Protein AF-A0A919ZCT6-F1 (afdb_monomer_lite)

Foldseek 3Di:
DDQDPVNVVVLVVVQVCCVVVVPPVCNVVSVVVVVVVVVVDPDDDDDPVVVVVVVVVVVVVVVVVVVVVVVVVVVVVVVVVVVDDDPDD

Structure (mmCIF, N/CA/C/O backbone):
data_AF-A0A919ZCT6-F1
#
_entry.id   AF-A0A919ZCT6-F1
#
loop_
_atom_site.group_PDB
_atom_site.id
_atom_site.type_symbol
_atom_site.label_atom_id
_atom_site.label_alt_id
_atom_site.label_comp_id
_atom_site.label_asym_id
_atom_site.label_entity_id
_atom_site.label_seq_id
_atom_site.pdbx_PDB_ins_code
_atom_site.Cartn_x
_atom_site.Cartn_y
_atom_site.Cartn_z
_atom_site.occupancy
_atom_site.B_iso_or_equiv
_atom_site.auth_seq_id
_atom_site.auth_comp_id
_atom_site.auth_asym_id
_atom_site.auth_atom_id
_atom_site.pdbx_PDB_model_num
ATOM 1 N N . MET A 1 1 ? 6.672 -1.143 21.965 1.00 60.84 1 MET A N 1
ATOM 2 C CA . MET A 1 1 ? 5.777 0.035 22.044 1.00 60.84 1 MET A CA 1
ATOM 3 C C . MET A 1 1 ? 4.439 -0.364 21.440 1.00 60.84 1 MET A C 1
ATOM 5 O O . MET A 1 1 ? 4.462 -1.124 20.482 1.00 60.84 1 MET A O 1
ATOM 9 N N . LYS A 1 2 ? 3.303 0.059 22.006 1.00 69.88 2 LYS A N 1
ATOM 10 C CA . LYS A 1 2 ? 1.986 -0.153 21.381 1.00 69.88 2 LYS A CA 1
ATOM 11 C C . LYS A 1 2 ? 1.628 1.100 20.584 1.00 69.88 2 LYS A C 1
ATOM 13 O O . LYS A 1 2 ? 1.788 2.191 21.123 1.00 69.88 2 LYS A O 1
ATOM 18 N N . VAL A 1 3 ? 1.187 0.938 19.339 1.00 73.75 3 VAL A N 1
ATOM 19 C CA . VAL A 1 3 ? 0.647 2.041 18.532 1.00 73.75 3 VAL A CA 1
ATOM 20 C C . VAL A 1 3 ? -0.827 2.202 18.889 1.00 73.75 3 VAL A C 1
ATOM 22 O O . VAL A 1 3 ? -1.558 1.214 18.950 1.00 73.75 3 VAL A O 1
ATOM 25 N N . THR A 1 4 ? -1.252 3.419 19.203 1.00 84.88 4 THR A N 1
ATOM 26 C CA . THR A 1 4 ? -2.637 3.718 19.583 1.00 84.88 4 THR A CA 1
ATOM 27 C C . THR A 1 4 ? -3.498 4.016 18.356 1.00 84.88 4 THR A C 1
ATOM 29 O O . THR A 1 4 ? -2.988 4.391 17.302 1.00 84.88 4 THR A O 1
ATOM 32 N N . GLN A 1 5 ? -4.822 3.921 18.510 1.00 79.19 5 GLN A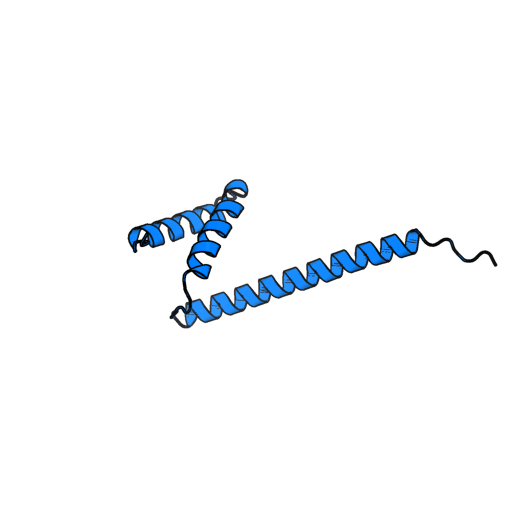 N 1
ATOM 33 C CA . GLN A 1 5 ? -5.785 4.303 17.471 1.00 79.19 5 GLN A CA 1
ATOM 34 C C . GLN A 1 5 ? -5.561 5.742 16.972 1.00 79.19 5 GLN A C 1
ATOM 36 O O . GLN A 1 5 ? -5.519 5.986 15.772 1.00 79.19 5 GLN A O 1
ATOM 41 N N . GLN A 1 6 ? -5.300 6.676 17.890 1.00 83.56 6 GLN A N 1
ATOM 42 C CA . GLN A 1 6 ? -4.995 8.071 17.562 1.00 83.56 6 GLN A CA 1
ATOM 43 C C . GLN A 1 6 ? -3.723 8.212 16.706 1.00 83.56 6 GLN A C 1
ATOM 45 O O . GLN A 1 6 ? -3.642 9.072 15.832 1.00 83.56 6 GLN A O 1
ATOM 50 N N . GLN A 1 7 ? -2.713 7.371 16.944 1.00 81.81 7 GLN A N 1
ATOM 51 C CA . GLN A 1 7 ? -1.493 7.363 16.135 1.00 81.81 7 GLN A CA 1
ATOM 52 C C . GLN A 1 7 ? -1.744 6.794 14.732 1.00 81.81 7 GLN A C 1
ATOM 54 O O . GLN A 1 7 ? -1.160 7.293 13.773 1.00 81.81 7 GLN A O 1
ATOM 59 N N . LEU A 1 8 ? -2.629 5.801 14.597 1.00 82.62 8 LEU A N 1
ATOM 60 C CA . LEU A 1 8 ? -3.054 5.274 13.296 1.00 82.62 8 LEU A CA 1
ATOM 61 C C . LEU A 1 8 ? -3.870 6.306 12.507 1.00 82.62 8 LEU A C 1
ATOM 63 O O . LEU A 1 8 ? -3.609 6.511 11.327 1.00 82.62 8 LEU A O 1
ATOM 67 N N . GLU A 1 9 ? -4.794 7.014 13.155 1.00 84.25 9 GLU A N 1
ATOM 68 C CA . GLU A 1 9 ? -5.556 8.109 12.536 1.00 84.25 9 GLU A CA 1
ATOM 69 C C . GLU A 1 9 ? -4.636 9.231 12.045 1.00 84.25 9 GLU A C 1
ATOM 71 O O . GLU A 1 9 ? -4.792 9.735 10.931 1.00 84.25 9 GLU A O 1
ATOM 76 N N . HIS A 1 10 ? -3.620 9.579 12.837 1.00 85.81 10 HIS A N 1
ATOM 77 C CA . HIS A 1 10 ? -2.613 10.547 12.418 1.00 85.81 10 HIS A CA 1
ATOM 78 C C . HIS A 1 10 ? -1.798 10.052 11.211 1.00 85.81 10 HIS A C 1
ATOM 80 O O . HIS A 1 10 ? -1.531 10.832 10.299 1.00 85.81 10 HIS A O 1
ATOM 86 N N . LEU A 1 11 ? -1.448 8.762 11.153 1.00 86.38 11 LEU A N 1
ATOM 87 C CA . LEU A 1 11 ? -0.777 8.171 9.988 1.00 86.38 11 LEU A CA 1
ATOM 88 C C . LEU A 1 11 ? -1.646 8.218 8.724 1.00 86.38 11 LEU A C 1
ATOM 90 O O . LEU A 1 11 ? -1.120 8.499 7.647 1.00 86.38 11 LEU A O 1
ATOM 94 N N . VAL A 1 12 ? -2.959 7.996 8.839 1.00 86.00 12 VAL A N 1
ATOM 95 C CA . VAL A 1 12 ? -3.895 8.120 7.707 1.00 86.00 12 VAL A CA 1
ATOM 96 C C . VAL A 1 12 ? -3.890 9.547 7.161 1.00 86.00 12 VAL A C 1
ATOM 98 O O . VAL A 1 12 ? -3.733 9.737 5.957 1.00 86.00 12 VAL A O 1
ATOM 101 N N . LEU A 1 13 ? -3.976 10.548 8.043 1.00 85.94 13 LEU A N 1
ATOM 102 C CA . LEU A 1 13 ? -3.916 11.957 7.650 1.00 85.94 13 LEU A CA 1
ATOM 103 C C . LEU A 1 13 ? -2.602 12.293 6.931 1.00 85.94 13 LEU A C 1
ATOM 105 O O . LEU A 1 13 ? -2.615 12.916 5.871 1.00 85.94 13 LEU A O 1
ATOM 109 N N . LEU A 1 14 ? -1.465 11.874 7.492 1.00 86.75 14 LEU A N 1
ATOM 110 C CA . LEU A 1 14 ? -0.155 12.127 6.889 1.00 86.75 14 LEU A CA 1
ATOM 111 C C . LEU A 1 14 ? -0.017 11.449 5.523 1.00 86.75 14 LEU A C 1
ATOM 113 O O . LEU A 1 14 ? 0.520 12.055 4.599 1.00 86.75 14 LEU A O 1
ATOM 117 N N . THR A 1 15 ? -0.539 10.231 5.378 1.00 86.25 15 THR A N 1
ATOM 118 C CA . THR A 1 15 ? -0.529 9.501 4.104 1.00 86.25 15 THR A CA 1
ATOM 119 C C . THR A 1 15 ? -1.333 10.244 3.038 1.00 86.25 15 THR A C 1
ATOM 121 O O . THR A 1 15 ? -0.836 10.438 1.930 1.00 86.25 15 THR A O 1
ATOM 124 N N . ASP A 1 16 ? -2.528 10.735 3.375 1.00 86.06 16 ASP A N 1
ATOM 125 C CA . ASP A 1 16 ? -3.364 11.513 2.453 1.00 86.06 16 ASP A CA 1
ATOM 126 C C . ASP A 1 16 ? -2.689 12.830 2.030 1.00 86.06 16 ASP A C 1
ATOM 128 O O . ASP A 1 16 ? -2.618 13.159 0.845 1.00 86.06 16 ASP A O 1
ATOM 132 N N . MET A 1 17 ? -2.081 13.545 2.983 1.00 84.94 17 MET A N 1
ATOM 133 C CA . MET A 1 17 ? -1.323 14.769 2.698 1.00 84.94 17 MET A CA 1
ATOM 134 C C . MET A 1 17 ? -0.107 14.523 1.797 1.00 84.94 17 MET A C 1
ATOM 136 O O . MET A 1 17 ? 0.238 15.380 0.983 1.00 84.94 17 MET A O 1
ATOM 140 N N . VAL A 1 18 ? 0.570 13.384 1.951 1.00 86.44 18 VAL A N 1
ATOM 141 C CA . VAL A 1 18 ? 1.727 13.009 1.127 1.00 86.44 18 VAL A CA 1
ATOM 142 C C . VAL A 1 18 ? 1.291 12.614 -0.286 1.00 86.44 18 VAL A C 1
ATOM 144 O O . VAL A 1 18 ? 1.930 13.039 -1.249 1.00 86.44 18 VAL A O 1
ATOM 147 N N . LEU A 1 19 ? 0.191 11.867 -0.420 1.00 82.38 19 LEU A N 1
ATOM 148 C CA . LEU A 1 19 ? -0.369 11.460 -1.713 1.00 82.38 19 LEU A CA 1
ATOM 149 C C . LEU A 1 19 ? -0.909 12.651 -2.514 1.00 82.38 19 LEU A C 1
ATOM 151 O O . LEU A 1 19 ? -0.623 12.759 -3.704 1.00 82.38 19 LEU A O 1
ATOM 155 N N . ASN A 1 20 ? -1.642 13.557 -1.866 1.00 83.38 20 ASN A N 1
ATOM 156 C CA . ASN A 1 20 ? -2.325 14.666 -2.541 1.00 83.38 20 ASN A CA 1
ATOM 157 C C . ASN A 1 20 ? -1.479 15.946 -2.634 1.00 83.38 20 ASN A C 1
ATOM 159 O O . ASN A 1 20 ? -1.784 16.831 -3.428 1.00 83.38 20 ASN A O 1
ATOM 163 N N . GLY A 1 21 ? -0.436 16.079 -1.811 1.00 71.31 21 GLY A N 1
ATOM 164 C CA . GLY A 1 21 ? 0.345 17.312 -1.676 1.00 71.31 21 GLY A CA 1
ATOM 165 C C . GLY A 1 21 ? 1.627 17.387 -2.508 1.00 71.31 21 GLY A C 1
ATOM 166 O O . GLY A 1 21 ? 2.432 18.278 -2.249 1.00 71.31 21 GLY A O 1
ATOM 167 N N . GLU A 1 22 ? 1.867 16.441 -3.425 1.00 61.62 22 GLU A N 1
ATOM 168 C CA . GLU A 1 22 ? 3.094 16.330 -4.244 1.00 61.62 22 GLU A CA 1
ATOM 169 C C . GLU A 1 22 ? 4.407 16.360 -3.431 1.00 61.62 22 GLU A C 1
ATOM 171 O O . GLU A 1 22 ? 5.477 16.721 -3.929 1.00 61.62 22 GLU A O 1
ATOM 176 N N . LYS A 1 23 ? 4.365 15.949 -2.157 1.00 69.62 23 LYS A N 1
ATOM 177 C CA . LYS A 1 23 ? 5.537 15.947 -1.269 1.00 69.62 23 LYS A CA 1
ATOM 178 C C . LYS A 1 23 ? 6.389 14.701 -1.493 1.00 69.62 23 LYS A C 1
ATOM 180 O O . LYS A 1 23 ? 6.526 13.868 -0.601 1.00 69.62 23 LYS A O 1
ATOM 185 N N . SER A 1 24 ? 6.984 14.591 -2.680 1.00 68.06 24 SER A N 1
ATOM 186 C CA . SER A 1 24 ? 7.821 13.453 -3.094 1.00 68.06 24 SER A CA 1
ATOM 187 C C . SER A 1 24 ? 8.917 13.109 -2.078 1.00 68.06 24 SER A C 1
ATOM 189 O O . SER A 1 24 ? 9.156 11.933 -1.824 1.00 68.06 24 SER A O 1
ATOM 191 N N . GLY A 1 25 ? 9.508 14.115 -1.423 1.00 77.38 25 GLY A N 1
ATOM 192 C CA . GLY A 1 25 ? 10.526 13.916 -0.386 1.00 77.38 25 GLY A CA 1
ATOM 193 C C . GLY A 1 25 ? 10.030 13.229 0.893 1.00 77.38 25 GLY A C 1
ATOM 194 O O . GLY A 1 25 ? 10.829 12.619 1.583 1.00 77.38 25 GLY A O 1
ATOM 195 N N . ALA A 1 26 ? 8.730 13.289 1.201 1.00 82.62 26 ALA A N 1
ATOM 196 C CA . ALA A 1 26 ? 8.139 12.610 2.359 1.00 82.62 26 ALA A CA 1
ATOM 197 C C . ALA A 1 26 ? 7.506 11.253 1.995 1.00 82.62 26 ALA A C 1
ATOM 199 O O . ALA A 1 26 ? 7.091 10.509 2.881 1.00 82.62 26 ALA A O 1
ATOM 200 N N . MET A 1 27 ? 7.414 10.932 0.699 1.00 86.31 27 MET A N 1
ATOM 201 C CA . MET A 1 27 ? 6.798 9.697 0.209 1.00 86.31 27 MET A CA 1
ATOM 202 C C . MET A 1 27 ? 7.585 8.464 0.644 1.00 86.31 27 MET A C 1
ATOM 204 O O . MET A 1 27 ? 6.993 7.484 1.086 1.00 86.31 27 MET A O 1
ATOM 208 N N . GLU A 1 28 ? 8.913 8.520 0.549 1.00 85.81 28 GLU A N 1
ATOM 209 C CA . GLU A 1 28 ? 9.773 7.405 0.944 1.00 85.81 28 GLU A CA 1
ATOM 210 C C . GLU A 1 28 ? 9.628 7.093 2.438 1.00 85.81 28 GLU A C 1
ATOM 212 O O . GLU A 1 28 ? 9.325 5.954 2.799 1.00 85.81 28 GLU A O 1
ATOM 217 N N . ASP A 1 29 ? 9.741 8.112 3.291 1.00 88.19 29 ASP A N 1
ATOM 218 C CA . ASP A 1 29 ? 9.570 7.972 4.740 1.00 88.19 29 ASP A CA 1
ATOM 219 C C . ASP A 1 29 ? 8.178 7.427 5.093 1.00 88.19 29 ASP A C 1
ATOM 221 O O . ASP A 1 29 ? 8.038 6.550 5.949 1.00 88.19 29 ASP A O 1
ATOM 225 N N . MET A 1 30 ? 7.134 7.890 4.397 1.00 90.12 30 MET A N 1
ATOM 226 C CA . MET A 1 30 ? 5.766 7.427 4.634 1.00 90.12 30 MET A CA 1
ATOM 227 C C . MET A 1 30 ? 5.572 5.960 4.242 1.00 90.12 30 MET A C 1
ATOM 229 O O . MET A 1 30 ? 4.974 5.189 4.996 1.00 90.12 30 MET A O 1
ATOM 233 N N . LEU A 1 31 ? 6.128 5.539 3.102 1.00 86.06 31 LEU A N 1
ATOM 234 C CA . LEU A 1 31 ? 6.116 4.138 2.680 1.00 86.06 31 LEU A CA 1
ATOM 235 C C . LEU A 1 31 ? 6.876 3.249 3.670 1.00 86.06 31 LEU A C 1
ATOM 237 O O . LEU A 1 31 ? 6.404 2.156 3.990 1.00 86.06 31 LEU A O 1
ATOM 241 N N . GLN A 1 32 ? 8.011 3.715 4.201 1.00 88.19 32 GLN A N 1
ATOM 242 C CA . GLN A 1 32 ? 8.752 2.992 5.236 1.00 88.19 32 GLN A CA 1
ATOM 243 C C . GLN A 1 32 ? 7.924 2.839 6.519 1.00 88.19 32 GLN A C 1
ATOM 245 O O . GLN A 1 32 ? 7.837 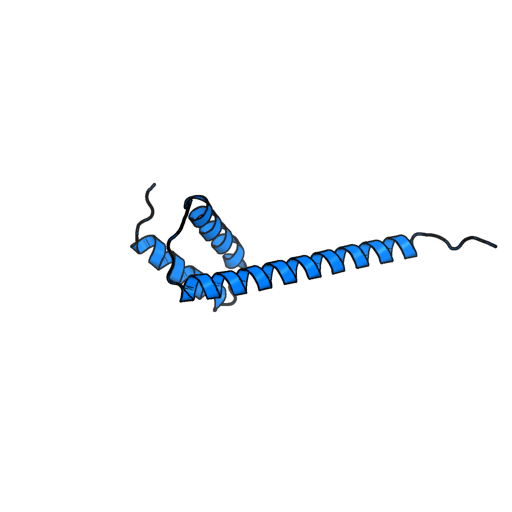1.733 7.059 1.00 88.19 32 GLN A O 1
ATOM 250 N N . CYS A 1 33 ? 7.260 3.904 6.982 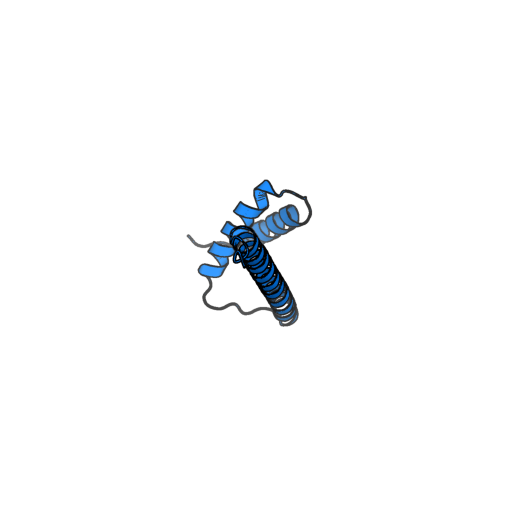1.00 87.75 33 CYS A N 1
ATOM 251 C CA . CYS A 1 33 ? 6.364 3.843 8.139 1.00 87.75 33 CYS A CA 1
ATOM 252 C C . CYS A 1 33 ? 5.249 2.807 7.950 1.00 87.75 33 CYS A C 1
ATOM 254 O O . CYS A 1 33 ? 5.061 1.944 8.811 1.00 87.75 33 CYS A O 1
ATOM 256 N N . LEU A 1 34 ? 4.542 2.853 6.818 1.00 85.81 34 LEU A N 1
ATOM 257 C CA . LEU A 1 34 ? 3.461 1.911 6.515 1.00 85.81 34 LEU A CA 1
ATOM 258 C C . LEU A 1 34 ? 3.975 0.469 6.420 1.00 85.81 34 LEU A C 1
ATOM 260 O O . LEU A 1 34 ? 3.352 -0.442 6.965 1.00 85.81 34 LEU A O 1
ATOM 264 N N . LEU A 1 35 ? 5.145 0.256 5.811 1.00 86.00 35 LEU A N 1
ATOM 265 C CA . LEU A 1 35 ? 5.765 -1.064 5.713 1.00 86.00 35 LEU A CA 1
ATOM 266 C C . LEU A 1 35 ? 6.067 -1.665 7.090 1.00 86.00 35 LEU A C 1
ATOM 268 O O . LEU A 1 35 ? 5.847 -2.858 7.295 1.00 86.00 35 LEU A O 1
ATOM 272 N N . PHE A 1 36 ? 6.565 -0.868 8.039 1.00 87.94 36 PHE A N 1
ATOM 273 C CA . PHE A 1 36 ? 6.822 -1.352 9.397 1.00 87.94 36 PHE A CA 1
ATOM 274 C C . PHE A 1 36 ? 5.540 -1.730 10.134 1.00 87.94 36 PHE A C 1
ATOM 276 O O . PHE A 1 36 ? 5.520 -2.754 10.818 1.00 87.94 36 PHE A O 1
ATOM 283 N N . VAL A 1 37 ? 4.474 -0.943 9.967 1.00 84.25 37 VAL A N 1
ATOM 284 C CA . VAL A 1 37 ? 3.163 -1.261 10.544 1.00 84.25 37 VAL A CA 1
ATOM 285 C C . VAL A 1 37 ? 2.651 -2.580 9.971 1.00 84.25 37 VAL A C 1
ATOM 287 O O . VAL A 1 37 ? 2.376 -3.499 10.738 1.00 84.25 37 VAL A O 1
ATOM 290 N N . VAL A 1 38 ? 2.614 -2.726 8.645 1.00 83.25 38 VAL A N 1
ATOM 291 C CA . VAL A 1 38 ? 2.118 -3.949 7.994 1.00 83.25 38 VAL A CA 1
ATOM 292 C C . VAL A 1 38 ? 2.957 -5.172 8.370 1.00 83.25 38 VAL A C 1
ATOM 294 O O . VAL A 1 38 ? 2.391 -6.198 8.716 1.00 83.25 38 VAL A O 1
ATOM 297 N N . LYS A 1 39 ? 4.294 -5.074 8.415 1.00 82.75 39 LYS A N 1
ATOM 298 C CA . LYS A 1 39 ? 5.166 -6.187 8.853 1.00 82.75 39 LYS A CA 1
ATOM 299 C C . LYS A 1 39 ? 4.911 -6.650 10.288 1.00 82.75 39 LYS A C 1
ATOM 301 O O . LYS A 1 39 ? 5.274 -7.771 10.635 1.00 82.75 39 LYS A O 1
ATOM 306 N N . SER A 1 40 ? 4.362 -5.779 11.130 1.00 82.06 40 SER A N 1
ATOM 307 C CA . SER A 1 40 ? 4.027 -6.104 12.519 1.00 82.06 40 SER A CA 1
ATOM 308 C C . SER A 1 40 ? 2.647 -6.751 12.679 1.00 82.06 40 SER A C 1
ATOM 310 O O . SER A 1 40 ? 2.346 -7.271 13.753 1.00 82.06 40 SER A O 1
ATOM 312 N N . VAL A 1 41 ? 1.829 -6.746 11.621 1.00 80.44 41 VAL A N 1
ATOM 313 C CA . VAL A 1 41 ? 0.496 -7.351 11.573 1.00 80.44 41 VAL A CA 1
ATOM 314 C C . VAL A 1 41 ? 0.587 -8.672 10.807 1.00 80.44 41 VAL A C 1
ATOM 316 O O . VAL A 1 41 ? 0.990 -8.693 9.650 1.00 80.44 41 VAL A O 1
ATOM 319 N N . GLY A 1 42 ? 0.248 -9.787 11.460 1.00 76.94 42 GLY A N 1
ATOM 320 C CA . GLY A 1 42 ? 0.265 -11.112 10.824 1.00 76.94 42 GLY A CA 1
ATOM 321 C C . GLY A 1 42 ? -0.883 -11.299 9.830 1.00 76.94 42 GLY A C 1
ATOM 322 O O . GLY A 1 42 ? -0.655 -11.646 8.677 1.00 76.94 42 GLY A O 1
ATOM 323 N N . GLU A 1 43 ? -2.105 -11.011 10.274 1.00 80.88 43 GLU A N 1
ATOM 324 C CA . GLU A 1 43 ? -3.328 -11.017 9.468 1.00 80.88 43 GLU A CA 1
ATOM 325 C C . GLU A 1 43 ? -4.173 -9.795 9.845 1.00 80.88 43 GLU A C 1
ATOM 327 O O . GLU A 1 43 ? -4.143 -9.346 10.995 1.00 80.88 43 GLU A O 1
ATOM 332 N N . ALA A 1 44 ? -4.904 -9.243 8.876 1.00 81.81 44 ALA A N 1
ATOM 333 C CA . ALA A 1 44 ? -5.786 -8.099 9.071 1.00 81.81 44 ALA A CA 1
ATOM 334 C C . ALA A 1 44 ? -7.177 -8.418 8.518 1.00 81.81 44 ALA A C 1
ATOM 336 O O . ALA A 1 44 ? -7.318 -8.740 7.340 1.00 81.81 44 ALA A O 1
ATOM 337 N N . GLU A 1 45 ? -8.200 -8.287 9.359 1.00 88.50 45 GLU A N 1
ATOM 338 C CA . GLU A 1 45 ? -9.588 -8.274 8.903 1.00 88.50 45 GLU A CA 1
ATOM 339 C C . GLU A 1 45 ? -9.909 -6.888 8.338 1.00 88.50 45 GLU A C 1
ATOM 341 O O . GLU A 1 45 ? -9.753 -5.871 9.019 1.00 88.50 45 GLU A O 1
ATOM 346 N N . LEU A 1 46 ? -10.333 -6.847 7.077 1.00 86.12 46 LEU A N 1
ATOM 347 C CA . LEU A 1 46 ? -10.671 -5.622 6.361 1.00 86.12 46 LEU A CA 1
ATOM 348 C C . LEU A 1 46 ? -12.111 -5.712 5.847 1.00 86.12 46 LEU A C 1
ATOM 350 O O . LEU A 1 46 ? -12.562 -6.806 5.512 1.00 86.12 46 LEU A O 1
ATOM 354 N N . PRO A 1 47 ? -12.831 -4.583 5.731 1.00 92.50 47 PRO A N 1
ATOM 355 C CA . PRO A 1 47 ? -14.091 -4.558 4.999 1.00 92.50 47 PRO A CA 1
ATOM 356 C C . PRO A 1 47 ? -13.886 -5.021 3.552 1.00 92.50 47 PRO A C 1
ATOM 358 O O . PRO A 1 47 ? -12.898 -4.625 2.929 1.00 92.50 47 PRO A O 1
ATOM 361 N N . ASP A 1 48 ? -14.840 -5.774 2.998 1.00 91.38 48 ASP A N 1
ATOM 362 C CA . ASP A 1 48 ? -14.755 -6.329 1.635 1.00 91.38 48 ASP A CA 1
ATOM 363 C C . ASP A 1 48 ? -14.391 -5.266 0.589 1.00 91.38 48 ASP A C 1
ATOM 365 O O . ASP A 1 48 ? -13.495 -5.458 -0.227 1.00 91.38 48 ASP A O 1
ATOM 369 N N . SER A 1 49 ? -15.006 -4.083 0.681 1.00 91.19 49 SER A N 1
ATOM 370 C CA . SER A 1 49 ? -14.726 -2.963 -0.222 1.00 91.19 49 SER A CA 1
ATOM 371 C C . SER A 1 49 ? -13.276 -2.477 -0.170 1.00 91.19 49 SER A C 1
ATOM 373 O O . SER A 1 49 ? -12.731 -2.051 -1.185 1.00 91.19 49 SER A O 1
ATOM 375 N N . VAL A 1 50 ? -12.639 -2.529 1.002 1.00 88.75 50 VAL A N 1
ATOM 376 C CA . VAL A 1 50 ? -11.233 -2.147 1.183 1.00 88.75 50 VAL A CA 1
ATOM 377 C C . VAL A 1 50 ? -10.320 -3.250 0.658 1.00 88.75 50 VAL A C 1
ATOM 379 O O . VAL A 1 50 ? -9.323 -2.952 -0.002 1.00 88.75 50 VAL A O 1
ATOM 382 N N . ALA A 1 51 ? -10.662 -4.514 0.919 1.00 87.94 51 ALA A N 1
ATOM 383 C CA . ALA A 1 51 ? -9.909 -5.666 0.435 1.00 87.94 51 ALA A CA 1
ATOM 384 C C . ALA A 1 51 ? -9.896 -5.736 -1.103 1.00 87.94 51 ALA A C 1
ATOM 386 O O . ALA A 1 51 ? -8.832 -5.921 -1.699 1.00 87.94 51 ALA A O 1
ATOM 387 N N . ASP A 1 52 ? -11.040 -5.500 -1.746 1.00 92.69 52 ASP A N 1
ATOM 388 C CA . ASP A 1 52 ? -11.170 -5.473 -3.205 1.00 92.69 52 ASP A CA 1
ATOM 389 C C . ASP A 1 52 ? -10.317 -4.366 -3.839 1.00 92.69 52 ASP A C 1
ATOM 391 O O . ASP A 1 52 ? -9.596 -4.589 -4.820 1.00 92.69 52 ASP A O 1
ATOM 395 N N . GLU A 1 53 ? -10.350 -3.165 -3.265 1.00 91.38 53 GLU A N 1
ATOM 396 C CA . GLU A 1 53 ? -9.605 -2.016 -3.783 1.00 91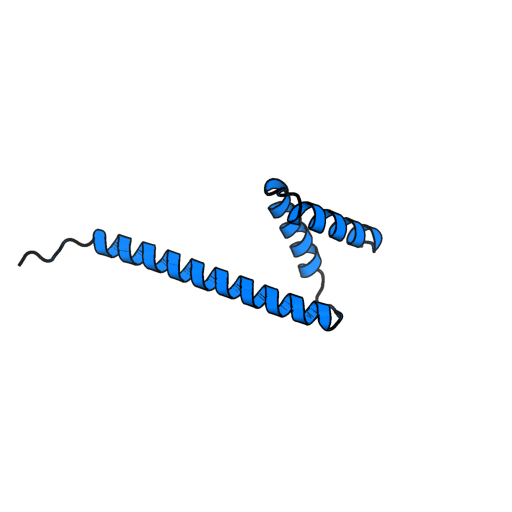.38 53 GLU A CA 1
ATOM 397 C C . GLU A 1 53 ? -8.096 -2.188 -3.588 1.00 91.38 53 GLU A C 1
ATOM 399 O O . GLU A 1 53 ? -7.296 -1.810 -4.460 1.00 91.38 53 GLU A O 1
ATOM 404 N N . LEU A 1 54 ? -7.703 -2.817 -2.478 1.00 90.44 54 LEU A N 1
ATOM 405 C CA . LEU A 1 54 ? -6.327 -3.214 -2.223 1.00 90.44 54 LEU A CA 1
ATOM 406 C C . LEU A 1 54 ? -5.862 -4.247 -3.255 1.00 90.44 54 LEU A C 1
ATOM 408 O O . LEU A 1 54 ? -4.822 -4.038 -3.877 1.00 90.44 54 LEU A O 1
ATOM 412 N N . ALA A 1 55 ? -6.644 -5.300 -3.507 1.00 90.06 55 ALA A N 1
ATOM 413 C CA . ALA A 1 55 ? -6.310 -6.339 -4.483 1.00 90.06 55 ALA A CA 1
ATOM 414 C C . ALA A 1 55 ? -6.120 -5.764 -5.899 1.00 90.06 55 ALA A C 1
ATOM 416 O O . ALA A 1 55 ? -5.118 -6.048 -6.560 1.00 90.06 55 ALA A O 1
ATOM 417 N N . LYS A 1 56 ? -7.022 -4.876 -6.344 1.00 95.19 56 LYS A N 1
ATOM 418 C CA . LYS A 1 56 ? -6.888 -4.158 -7.629 1.00 95.19 56 LYS A CA 1
ATOM 419 C C . LYS A 1 56 ? -5.618 -3.310 -7.680 1.00 95.19 56 LYS A C 1
ATOM 421 O O . LYS A 1 56 ? -4.950 -3.236 -8.713 1.00 95.19 56 LYS A O 1
ATOM 426 N N . THR A 1 57 ? -5.292 -2.639 -6.578 1.00 92.75 57 THR A N 1
ATOM 427 C CA . THR A 1 57 ? -4.103 -1.786 -6.490 1.00 92.75 57 THR A CA 1
ATOM 428 C C . THR A 1 57 ? -2.818 -2.606 -6.524 1.00 92.75 57 THR A C 1
ATOM 430 O O . THR A 1 57 ? -1.910 -2.243 -7.270 1.00 92.75 57 THR A O 1
ATOM 433 N N . VAL A 1 58 ? -2.763 -3.727 -5.802 1.00 90.25 58 VAL A N 1
ATOM 434 C CA . VAL A 1 58 ? -1.638 -4.674 -5.831 1.00 90.25 58 VAL A CA 1
ATOM 435 C C . VAL A 1 58 ? -1.425 -5.198 -7.246 1.00 90.25 58 VAL A C 1
ATOM 437 O O . VAL A 1 58 ? -0.332 -5.032 -7.780 1.00 90.25 58 VAL A O 1
ATOM 440 N N . ALA A 1 59 ? -2.474 -5.702 -7.901 1.00 92.81 59 ALA A N 1
ATOM 441 C CA . ALA A 1 59 ? -2.376 -6.212 -9.270 1.00 92.81 59 ALA A CA 1
ATOM 442 C C . ALA A 1 59 ? -1.829 -5.157 -10.251 1.00 92.81 59 ALA A C 1
ATOM 444 O O . ALA A 1 59 ? -0.965 -5.445 -11.078 1.00 92.81 59 ALA A O 1
ATOM 445 N N . ARG A 1 60 ? -2.281 -3.901 -10.129 1.00 95.38 60 ARG A N 1
ATOM 446 C CA . ARG A 1 60 ? -1.779 -2.785 -10.945 1.00 95.38 60 ARG A CA 1
ATOM 447 C C . ARG A 1 60 ? -0.302 -2.481 -10.675 1.00 95.38 60 ARG A C 1
ATOM 449 O O . ARG A 1 60 ? 0.426 -2.163 -11.612 1.00 95.38 60 ARG A O 1
ATOM 456 N N . VAL A 1 61 ? 0.141 -2.524 -9.419 1.00 89.56 61 VAL A N 1
ATOM 457 C CA . VAL A 1 61 ? 1.552 -2.303 -9.057 1.00 89.56 61 VAL A CA 1
ATOM 458 C C . VAL A 1 61 ? 2.427 -3.438 -9.586 1.00 89.56 61 VAL A C 1
ATOM 460 O O . VAL A 1 61 ? 3.454 -3.167 -10.205 1.00 89.56 61 VAL A O 1
ATOM 463 N N . GLU A 1 62 ? 2.008 -4.688 -9.400 1.00 90.56 62 GLU A N 1
ATOM 464 C CA . GLU A 1 62 ? 2.726 -5.865 -9.896 1.00 90.56 62 GLU A CA 1
ATOM 465 C C . GLU A 1 62 ? 2.897 -5.831 -11.413 1.00 90.56 62 GLU A C 1
ATOM 467 O O . GLU A 1 62 ? 3.992 -6.096 -11.914 1.00 90.56 62 GLU A O 1
ATOM 472 N N . GLU A 1 63 ? 1.849 -5.453 -12.148 1.00 93.38 63 GLU A N 1
ATOM 473 C CA . GLU A 1 63 ? 1.936 -5.357 -13.602 1.00 93.38 63 GLU A CA 1
ATOM 474 C C . GLU A 1 63 ? 2.906 -4.261 -14.045 1.00 93.38 63 GLU A C 1
ATOM 476 O O . GLU A 1 63 ? 3.779 -4.509 -14.874 1.00 93.38 63 GLU A O 1
ATOM 481 N N . ARG A 1 64 ? 2.863 -3.081 -13.416 1.00 90.88 64 ARG A N 1
ATOM 482 C CA . ARG A 1 64 ? 3.824 -2.005 -13.713 1.00 90.88 64 ARG A CA 1
ATOM 483 C C . ARG A 1 64 ? 5.271 -2.430 -13.462 1.00 90.88 64 ARG A C 1
ATOM 485 O O . ARG A 1 64 ? 6.142 -2.127 -14.275 1.00 90.88 64 ARG A O 1
ATOM 492 N N . LEU A 1 65 ? 5.534 -3.149 -12.369 1.00 85.94 65 LEU A N 1
ATOM 493 C CA . LEU A 1 65 ? 6.871 -3.671 -12.065 1.00 85.94 65 LEU A CA 1
ATOM 494 C C . LEU A 1 65 ? 7.317 -4.716 -13.095 1.00 85.94 65 LEU A C 1
ATOM 496 O O . LEU A 1 65 ? 8.478 -4.733 -13.511 1.00 85.94 65 LEU A O 1
ATOM 500 N N . ARG A 1 66 ? 6.400 -5.582 -13.542 1.00 88.50 66 ARG A N 1
ATOM 501 C CA . ARG A 1 66 ? 6.659 -6.555 -14.610 1.00 88.50 66 ARG A CA 1
ATOM 502 C C . ARG A 1 66 ? 7.042 -5.845 -15.909 1.00 88.50 66 ARG A C 1
ATOM 504 O O . ARG A 1 66 ? 8.063 -6.186 -16.508 1.00 88.50 66 ARG A O 1
ATOM 511 N N . GLU A 1 67 ? 6.274 -4.837 -16.312 1.00 91.12 67 GLU A N 1
ATOM 512 C CA . GLU A 1 67 ? 6.533 -4.028 -17.507 1.00 91.12 67 GLU A CA 1
ATOM 513 C C . GLU A 1 67 ? 7.877 -3.288 -17.433 1.00 91.12 67 GLU A C 1
ATOM 515 O O . GLU A 1 67 ? 8.626 -3.263 -18.413 1.00 91.12 67 GLU A O 1
ATOM 520 N N . GLU A 1 68 ? 8.217 -2.705 -16.279 1.00 85.56 68 GLU A N 1
ATOM 521 C CA . GLU A 1 68 ? 9.512 -2.048 -16.065 1.00 85.56 68 GLU A CA 1
ATOM 522 C C . GLU A 1 68 ? 10.683 -3.024 -16.184 1.00 85.56 68 GLU A C 1
ATOM 524 O O . GLU A 1 68 ? 11.664 -2.726 -16.869 1.00 85.56 68 GLU A O 1
ATOM 529 N N . ASN A 1 69 ? 10.561 -4.218 -15.604 1.00 82.94 69 ASN A N 1
ATOM 530 C CA . ASN A 1 69 ? 11.587 -5.255 -15.708 1.00 82.94 69 ASN A CA 1
ATOM 531 C C . ASN A 1 69 ? 11.786 -5.729 -17.154 1.00 82.94 69 ASN A C 1
ATOM 533 O O . ASN A 1 69 ? 12.922 -5.876 -17.610 1.00 82.94 69 ASN A O 1
ATOM 537 N N . VAL A 1 70 ? 10.699 -5.933 -17.907 1.00 83.00 70 VAL A N 1
ATOM 538 C CA . VAL A 1 70 ? 10.773 -6.287 -19.335 1.00 83.00 70 VAL A CA 1
ATOM 539 C C . VAL A 1 70 ? 11.477 -5.185 -20.126 1.00 83.00 70 VAL A C 1
ATOM 541 O O . VAL A 1 70 ? 12.361 -5.472 -20.937 1.00 83.00 70 VAL A O 1
ATOM 544 N N . ARG A 1 71 ? 11.138 -3.920 -19.861 1.00 79.94 71 ARG A N 1
ATOM 545 C CA . ARG A 1 71 ? 11.754 -2.760 -20.515 1.00 79.94 71 ARG A CA 1
ATOM 546 C C . ARG A 1 71 ? 13.253 -2.674 -20.228 1.00 79.94 71 ARG A C 1
ATOM 548 O O . ARG A 1 71 ? 14.030 -2.516 -21.168 1.00 79.94 71 ARG A O 1
ATOM 555 N N . HIS A 1 72 ? 13.668 -2.826 -18.970 1.00 76.62 72 HIS A N 1
ATOM 556 C CA . HIS A 1 72 ? 15.085 -2.841 -18.593 1.00 76.62 72 HIS A CA 1
ATOM 557 C C . HIS A 1 72 ? 15.849 -3.981 -19.277 1.00 76.62 72 HIS A C 1
ATOM 559 O O . HIS A 1 72 ? 16.905 -3.747 -19.867 1.00 76.62 72 HIS A O 1
ATOM 565 N N . ASN A 1 73 ? 15.285 -5.191 -19.292 1.00 75.56 73 ASN A N 1
ATOM 566 C CA . ASN A 1 73 ? 15.905 -6.340 -19.956 1.00 75.56 73 ASN A CA 1
ATOM 567 C C . ASN A 1 73 ? 16.059 -6.130 -21.470 1.00 75.56 73 ASN A C 1
ATOM 569 O O . ASN A 1 73 ? 17.082 -6.504 -22.047 1.00 75.56 73 ASN A O 1
ATOM 573 N N . MET A 1 74 ? 15.076 -5.499 -22.116 1.00 71.38 74 MET A N 1
ATOM 574 C CA . MET A 1 74 ? 15.148 -5.149 -23.536 1.00 71.38 74 MET A CA 1
ATOM 575 C C . MET A 1 74 ? 16.258 -4.134 -23.825 1.00 71.38 74 MET A C 1
ATOM 577 O O . MET A 1 74 ? 17.021 -4.327 -24.771 1.00 71.38 74 MET A O 1
ATOM 581 N N . VAL A 1 75 ? 16.396 -3.085 -23.007 1.00 78.12 75 VAL A N 1
ATOM 582 C CA . VAL A 1 75 ? 17.472 -2.087 -23.155 1.00 78.12 75 VAL A CA 1
ATOM 583 C C . VAL A 1 75 ? 18.852 -2.742 -23.044 1.00 78.12 75 VAL A C 1
ATOM 585 O O . VAL A 1 75 ? 19.707 -2.511 -23.901 1.00 78.12 75 VAL A O 1
ATOM 588 N N . GLU A 1 76 ? 19.054 -3.627 -22.065 1.00 75.44 76 GLU A N 1
ATOM 589 C CA . GLU A 1 76 ? 20.314 -4.367 -21.915 1.00 75.44 76 GLU A CA 1
ATOM 590 C C . GLU A 1 76 ? 20.588 -5.323 -23.091 1.00 75.44 76 GLU A C 1
ATOM 592 O O . GLU A 1 76 ? 21.727 -5.430 -23.552 1.00 75.44 76 GLU A O 1
ATOM 597 N N . LEU A 1 77 ? 19.559 -5.981 -23.637 1.00 73.62 77 LEU A N 1
ATOM 598 C CA . LEU A 1 77 ? 19.681 -6.823 -24.835 1.00 73.62 77 LEU A CA 1
ATOM 599 C C . LEU A 1 77 ? 20.087 -6.016 -26.077 1.00 73.62 77 LEU A C 1
ATOM 601 O O . LEU A 1 77 ? 20.962 -6.449 -26.830 1.00 73.62 77 LEU A O 1
ATOM 605 N N . TYR A 1 78 ? 19.488 -4.840 -26.295 1.00 73.00 78 TYR A N 1
ATOM 606 C CA . TYR A 1 78 ? 19.865 -3.952 -27.400 1.00 73.00 78 TYR A CA 1
ATOM 607 C C . TYR A 1 78 ? 21.282 -3.403 -27.245 1.00 73.00 78 TYR A C 1
ATOM 609 O O . TYR A 1 78 ? 22.009 -3.321 -28.236 1.00 73.00 78 TYR A O 1
ATOM 617 N N . ARG A 1 79 ? 21.691 -3.061 -26.018 1.00 74.00 79 ARG A N 1
ATOM 618 C CA . ARG A 1 79 ? 23.057 -2.616 -25.723 1.00 74.00 79 ARG A CA 1
ATOM 619 C C . ARG A 1 79 ? 24.075 -3.700 -26.074 1.00 74.00 79 ARG A C 1
ATOM 621 O O . ARG A 1 79 ? 24.971 -3.444 -26.871 1.00 74.00 79 ARG A O 1
ATOM 628 N N . LYS A 1 80 ? 23.853 -4.936 -25.613 1.00 73.81 80 LYS A 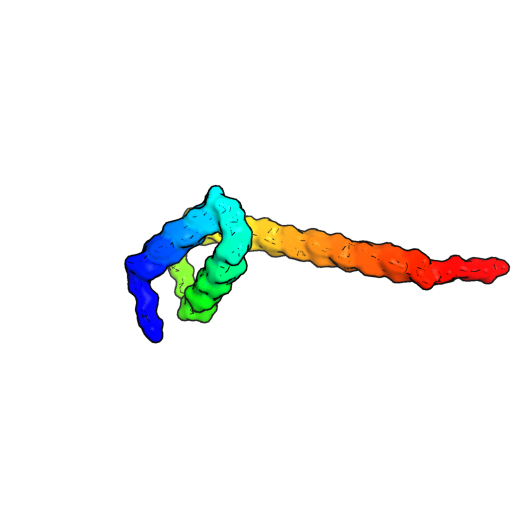N 1
ATOM 629 C CA . LYS A 1 80 ? 24.709 -6.088 -25.950 1.00 73.81 80 LYS A CA 1
ATOM 630 C C . LYS A 1 80 ? 24.768 -6.382 -27.450 1.00 73.81 80 LYS A C 1
ATOM 632 O O . LYS A 1 80 ? 25.832 -6.724 -27.951 1.00 73.81 80 LYS A O 1
ATOM 637 N N . LYS A 1 81 ? 23.656 -6.236 -28.183 1.00 69.44 81 LYS A N 1
ATOM 638 C CA . LYS A 1 81 ? 23.647 -6.408 -29.649 1.00 69.44 81 LYS A CA 1
ATOM 639 C C . LYS A 1 81 ? 24.468 -5.346 -30.382 1.00 69.44 81 LYS A C 1
ATOM 641 O O . LYS A 1 81 ? 25.090 -5.674 -31.380 1.00 69.44 81 LYS A O 1
ATOM 646 N N . LYS A 1 82 ? 24.484 -4.098 -29.904 1.00 69.88 82 LYS A N 1
ATOM 647 C CA . LYS A 1 82 ? 25.317 -3.030 -30.487 1.00 69.88 82 LYS A CA 1
ATOM 648 C C . LYS A 1 82 ? 26.811 -3.196 -30.192 1.00 69.88 82 LYS A C 1
ATOM 650 O O . LYS A 1 82 ? 27.626 -2.649 -30.923 1.00 69.88 82 LYS A O 1
ATOM 655 N N . GLU A 1 83 ? 27.160 -3.924 -29.136 1.00 70.44 83 GLU A N 1
ATOM 656 C CA . GLU A 1 83 ? 28.547 -4.197 -28.738 1.00 70.44 83 GLU A CA 1
ATOM 657 C C . GLU A 1 83 ? 29.155 -5.426 -29.449 1.00 70.44 83 GLU A C 1
ATOM 659 O O . GLU A 1 83 ? 30.358 -5.658 -29.333 1.00 70.44 83 GLU A O 1
ATOM 664 N N . GLN A 1 84 ? 28.368 -6.206 -30.206 1.00 59.53 84 GLN A N 1
ATOM 665 C CA . GLN A 1 84 ? 28.879 -7.312 -31.027 1.00 59.53 84 GLN A CA 1
ATOM 666 C C . GLN A 1 84 ? 29.244 -6.813 -32.439 1.00 59.53 84 GLN A C 1
ATOM 668 O O . GLN A 1 84 ? 28.353 -6.348 -33.150 1.00 59.53 84 GLN A O 1
ATOM 673 N N . PRO A 1 85 ? 30.518 -6.900 -32.875 1.00 61.91 85 PRO A N 1
ATOM 674 C CA . PRO A 1 85 ? 30.889 -6.556 -34.245 1.00 61.91 85 PRO A CA 1
ATOM 675 C C . PRO A 1 85 ? 30.288 -7.572 -35.226 1.00 61.91 85 PRO A C 1
ATOM 677 O O . PRO A 1 85 ? 30.255 -8.771 -34.937 1.00 61.91 85 PRO A O 1
ATOM 680 N N . GLU A 1 86 ? 29.807 -7.097 -36.378 1.00 65.94 86 GLU A N 1
ATOM 681 C CA . GLU A 1 86 ? 29.303 -7.975 -37.439 1.00 65.94 86 GLU A CA 1
ATOM 682 C C . GLU A 1 86 ? 30.394 -8.967 -37.879 1.00 65.94 86 GLU A C 1
ATOM 684 O O . GLU A 1 86 ? 31.570 -8.588 -37.953 1.00 65.94 86 GLU A O 1
ATOM 689 N N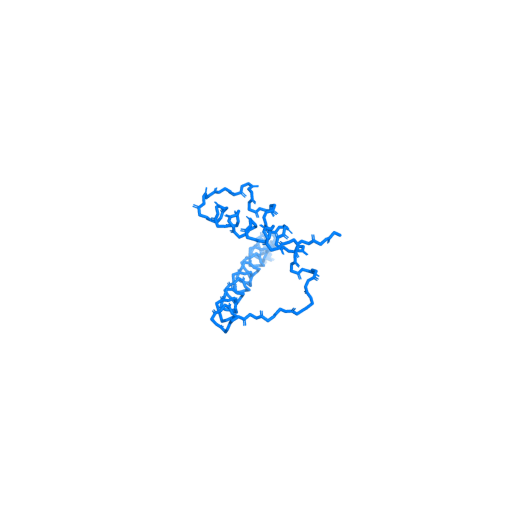 . PRO A 1 87 ? 30.044 -10.238 -38.160 1.00 59.41 87 PRO A N 1
ATOM 690 C CA . PRO A 1 87 ? 31.011 -11.192 -38.671 1.00 59.41 87 PRO A CA 1
ATOM 691 C C . PRO A 1 87 ? 31.530 -10.679 -40.014 1.00 59.41 87 PRO A C 1
ATOM 693 O O . PRO A 1 87 ? 30.768 -10.511 -40.964 1.00 59.41 87 PRO A O 1
ATOM 696 N N . ILE A 1 88 ? 32.833 -10.406 -40.065 1.00 65.94 88 ILE A N 1
ATOM 697 C CA . ILE A 1 88 ? 33.534 -10.059 -41.299 1.00 65.94 88 ILE A CA 1
ATOM 698 C C . ILE A 1 88 ? 33.432 -11.290 -42.205 1.00 65.94 88 ILE A C 1
ATOM 700 O O . ILE A 1 88 ? 33.960 -12.349 -41.860 1.00 65.94 88 ILE A O 1
ATOM 704 N N . GLY A 1 89 ? 32.661 -11.153 -43.286 1.00 61.12 89 GLY A N 1
ATOM 705 C CA . GLY A 1 89 ? 32.540 -12.153 -44.349 1.00 61.12 89 GLY A CA 1
ATOM 706 C C . GLY A 1 89 ? 33.823 -12.330 -45.145 1.00 61.12 89 GLY A C 1
ATOM 707 O O . GLY A 1 89 ? 34.653 -11.392 -45.162 1.00 61.12 89 GLY A O 1
#

Secondary structure (DSSP, 8-state):
-PPPHHHHHHHHHHHHHHHHTT-HHHHHHHHHHHHHHHHH-S-----HHHHHHHHHHHHHHHHHHHHHHHHHHHHHHHHHHHTSPPP--

Sequence (89 aa):
MKVTQQQLEHLVLLTDMVLNGEKSGAMEDMLQCLLFVVKSVGEAELPDSVADELAKTVARVEERLREENVRHNMVELYRKKKEQPEPIG

Radius of gyration: 21.08 Å; chains: 1; bounding box: 48×30×66 Å

pLDDT: mean 81.69, std 9.06, range [59.41, 95.38]